Protein AF-A0A3B8V4E3-F1 (afdb_monomer_lite)

pLDDT: mean 75.66, std 13.23, range [39.81, 92.75]

Sequence (112 aa):
MQRINDVIKCSLDELCEYTDDFFSRYYGNKKIAGDSTNPLYLTGEGVGEIRGLSEHVSRRLSRITQVVRPEIPYFDKPVYSSRISALHAALERAEKQSGIRQFFNIFGGTKK

Secondary structure (DSSP, 8-state):
-HHHHHHHHHHHHHHHHHHHHHHHHHHTT-TTTT-TTSPEEE-STTTTTSTTHHHHHHHHHTS-EEE--------SSGGGHHHHHHHHHHHHHHHHHHHHHHHHHHHS----

Structure (mmCIF, N/CA/C/O backbone):
data_AF-A0A3B8V4E3-F1
#
_entry.id   AF-A0A3B8V4E3-F1
#
loop_
_atom_site.group_PDB
_atom_site.id
_atom_site.type_symbol
_atom_site.label_atom_id
_atom_site.label_alt_id
_atom_site.label_comp_id
_atom_site.label_asym_id
_atom_site.label_entity_id
_atom_site.label_seq_id
_atom_site.pdbx_PDB_ins_code
_atom_site.Cartn_x
_atom_site.Cartn_y
_atom_site.Cartn_z
_atom_site.occupancy
_atom_site.B_iso_or_equiv
_atom_site.auth_seq_id
_atom_site.auth_comp_id
_atom_site.auth_asym_id
_atom_site.auth_atom_id
_atom_site.pdbx_PDB_model_num
ATOM 1 N N . MET A 1 1 ? -14.762 -17.678 -10.922 1.00 55.03 1 MET A N 1
ATOM 2 C CA . MET A 1 1 ? -14.218 -16.311 -10.758 1.00 55.03 1 MET A CA 1
ATOM 3 C C . MET A 1 1 ? -14.781 -15.572 -9.544 1.00 55.03 1 MET A C 1
ATOM 5 O O . MET A 1 1 ? -13.974 -15.032 -8.806 1.00 55.03 1 MET A O 1
ATOM 9 N N . GLN A 1 2 ? -16.099 -15.578 -9.278 1.00 62.28 2 GLN A N 1
ATOM 10 C CA . GLN A 1 2 ? -16.692 -14.881 -8.111 1.00 62.28 2 GLN A CA 1
ATOM 11 C C . GLN A 1 2 ? -16.049 -15.265 -6.765 1.00 62.28 2 GLN A C 1
ATOM 13 O O . GLN A 1 2 ? -15.572 -14.383 -6.067 1.00 62.28 2 GLN A O 1
ATOM 18 N N . ARG A 1 3 ? -15.864 -16.566 -6.494 1.00 81.62 3 ARG A N 1
ATOM 19 C CA . ARG A 1 3 ? -15.247 -17.050 -5.242 1.00 81.62 3 ARG A CA 1
ATOM 20 C C . ARG A 1 3 ? -13.882 -16.433 -4.910 1.00 81.62 3 ARG A C 1
ATOM 22 O O . ARG A 1 3 ? -13.607 -16.191 -3.748 1.00 81.62 3 ARG A O 1
ATOM 29 N N . ILE A 1 4 ? -13.025 -16.194 -5.905 1.00 83.62 4 ILE A N 1
ATOM 30 C CA . ILE A 1 4 ? -11.683 -15.632 -5.665 1.00 83.62 4 ILE A CA 1
ATOM 31 C C . ILE A 1 4 ? -11.792 -14.156 -5.290 1.00 83.62 4 ILE A C 1
ATOM 33 O O . ILE A 1 4 ? -11.117 -13.698 -4.379 1.00 83.62 4 ILE A O 1
ATOM 37 N N . ASN A 1 5 ? -12.666 -13.421 -5.977 1.00 85.38 5 ASN A N 1
ATOM 38 C CA . ASN A 1 5 ? -12.898 -12.015 -5.675 1.00 85.38 5 ASN A CA 1
ATOM 39 C C . ASN A 1 5 ? -13.479 -11.846 -4.264 1.00 85.38 5 ASN A C 1
ATOM 41 O O . ASN A 1 5 ? -13.079 -10.945 -3.538 1.00 85.38 5 ASN A O 1
ATOM 45 N N . ASP A 1 6 ? -14.370 -12.751 -3.861 1.00 88.12 6 ASP A N 1
ATOM 46 C CA . ASP A 1 6 ? -14.948 -12.744 -2.517 1.00 88.12 6 ASP A CA 1
ATOM 47 C C . ASP A 1 6 ? -13.878 -13.019 -1.449 1.00 88.12 6 ASP A C 1
ATOM 49 O O . ASP A 1 6 ? -13.808 -12.296 -0.461 1.00 88.12 6 ASP A O 1
ATOM 53 N N . VAL A 1 7 ? -12.974 -13.978 -1.688 1.00 90.50 7 VAL A N 1
ATOM 54 C CA . VAL A 1 7 ? -11.830 -14.240 -0.794 1.00 90.50 7 VAL A CA 1
ATOM 55 C C . VAL A 1 7 ? -10.911 -13.020 -0.684 1.00 90.50 7 VAL A C 1
ATOM 57 O O . VAL A 1 7 ? -10.546 -12.634 0.423 1.00 90.50 7 VAL A O 1
ATOM 60 N N . ILE A 1 8 ? -10.570 -12.384 -1.810 1.00 87.00 8 ILE A N 1
ATOM 61 C CA . ILE A 1 8 ? -9.711 -11.190 -1.822 1.00 87.00 8 ILE A CA 1
ATOM 62 C C . ILE A 1 8 ? -10.363 -10.054 -1.026 1.00 87.00 8 ILE A C 1
ATOM 64 O O . ILE A 1 8 ? -9.696 -9.410 -0.218 1.00 87.00 8 ILE A O 1
ATOM 68 N N . LYS A 1 9 ? -11.669 -9.835 -1.202 1.00 89.06 9 LYS A N 1
ATOM 69 C CA . LYS A 1 9 ? -12.416 -8.826 -0.444 1.00 89.06 9 LYS A CA 1
ATOM 70 C C . LYS A 1 9 ? -12.417 -9.118 1.049 1.00 89.06 9 LYS A C 1
ATOM 72 O O . LYS A 1 9 ? -12.071 -8.223 1.804 1.00 89.06 9 LYS A O 1
ATOM 77 N N . CYS A 1 10 ? -12.704 -10.355 1.461 1.00 90.69 10 CYS A N 1
ATOM 78 C CA . CYS A 1 10 ? -12.647 -10.736 2.873 1.00 90.69 10 CYS A CA 1
ATOM 79 C C . CYS A 1 10 ? -11.258 -10.478 3.474 1.00 90.69 10 CYS A C 1
ATOM 81 O O . CYS A 1 10 ? -11.163 -9.838 4.514 1.00 90.69 10 CYS A O 1
ATOM 83 N N . SER A 1 11 ? -10.179 -10.874 2.788 1.00 89.25 11 SER A N 1
ATOM 84 C CA . SER A 1 11 ? -8.817 -10.607 3.281 1.00 89.25 11 SER A CA 1
ATOM 85 C C . SER A 1 11 ? -8.474 -9.113 3.351 1.00 89.25 11 SER A C 1
ATOM 87 O O . SER A 1 11 ? -7.756 -8.671 4.245 1.00 89.25 11 SER A O 1
ATOM 89 N N . LEU A 1 12 ? -8.996 -8.313 2.417 1.00 89.69 12 LEU A N 1
ATOM 90 C CA . LEU A 1 12 ? -8.837 -6.860 2.437 1.00 89.69 12 LEU A CA 1
ATOM 91 C C . LEU A 1 12 ? -9.644 -6.222 3.565 1.00 89.69 12 LEU A C 1
ATOM 93 O O . LEU A 1 12 ? -9.181 -5.255 4.164 1.00 89.69 12 LEU A O 1
ATOM 97 N N . ASP A 1 13 ? -10.829 -6.753 3.854 1.00 92.12 13 ASP A N 1
ATOM 98 C CA . ASP A 1 13 ? -11.676 -6.285 4.944 1.00 92.12 13 ASP A CA 1
ATOM 99 C C . ASP A 1 13 ? -11.024 -6.572 6.301 1.00 92.12 13 ASP A C 1
ATOM 101 O O . ASP A 1 13 ? -10.956 -5.662 7.123 1.00 92.12 13 ASP A O 1
ATOM 105 N N . GLU A 1 14 ? -10.442 -7.759 6.492 1.00 92.75 14 GLU A N 1
ATOM 106 C CA . GLU A 1 14 ? -9.641 -8.091 7.682 1.00 92.75 14 GLU A CA 1
ATOM 107 C C . GLU A 1 14 ? -8.454 -7.128 7.853 1.00 92.75 14 GLU A C 1
ATOM 109 O O . GLU A 1 14 ? -8.223 -6.589 8.936 1.00 92.75 14 GLU A O 1
ATOM 114 N N . LEU A 1 15 ? -7.724 -6.831 6.770 1.00 91.06 15 LEU A N 1
ATOM 115 C CA . LEU A 1 15 ? -6.649 -5.831 6.799 1.00 91.06 15 LEU A CA 1
ATOM 116 C C . LEU A 1 15 ? -7.160 -4.438 7.181 1.00 91.06 15 LEU A C 1
ATOM 118 O O . LEU A 1 15 ? -6.496 -3.723 7.938 1.00 91.06 15 LEU A O 1
ATOM 122 N N . CYS A 1 16 ? -8.326 -4.040 6.669 1.00 90.88 16 CYS A N 1
ATOM 123 C CA . CYS A 1 16 ? -8.938 -2.765 7.025 1.00 90.88 16 CYS A CA 1
ATOM 124 C C . CYS A 1 16 ? -9.318 -2.732 8.510 1.00 90.88 16 CYS A C 1
ATOM 126 O O . CYS A 1 16 ? -9.073 -1.719 9.156 1.00 90.88 16 CYS A O 1
ATOM 128 N N . GLU A 1 17 ? -9.843 -3.823 9.068 1.00 92.19 17 GLU A N 1
ATOM 129 C CA . GLU A 1 17 ? -10.177 -3.922 10.495 1.00 92.19 17 GLU A CA 1
ATOM 130 C C . GLU A 1 17 ? -8.940 -3.779 11.383 1.00 92.19 17 GLU A C 1
ATOM 132 O O . GLU A 1 17 ? -8.938 -2.955 12.295 1.00 92.19 17 GLU A O 1
ATOM 137 N N . TYR A 1 18 ? -7.841 -4.471 11.067 1.00 91.62 18 TYR A N 1
ATOM 138 C CA . TYR A 1 18 ? -6.587 -4.302 11.810 1.00 91.62 18 TYR A CA 1
ATOM 139 C C . TYR A 1 18 ? -6.039 -2.877 11.735 1.00 91.62 18 TYR A C 1
ATOM 141 O O . TYR A 1 18 ? -5.483 -2.355 12.705 1.00 91.62 18 TYR A O 1
ATOM 149 N N . THR A 1 19 ? -6.187 -2.243 10.575 1.00 89.31 19 THR A N 1
ATOM 150 C CA . THR A 1 19 ? -5.728 -0.870 10.365 1.00 89.31 19 THR A CA 1
ATOM 151 C C . THR A 1 19 ? -6.588 0.120 11.157 1.00 89.31 19 THR A C 1
ATOM 153 O O . THR A 1 19 ? -6.057 1.058 11.756 1.00 89.31 19 THR A O 1
ATOM 156 N N . ASP A 1 20 ? -7.901 -0.098 11.212 1.00 87.56 20 ASP A N 1
ATOM 157 C CA . ASP A 1 20 ? -8.829 0.734 11.980 1.00 87.56 20 ASP A CA 1
ATOM 158 C C . ASP A 1 20 ? -8.626 0.564 13.494 1.00 87.56 20 ASP A C 1
ATOM 160 O O . ASP A 1 20 ? -8.576 1.547 14.235 1.00 87.56 20 ASP A O 1
ATOM 164 N N . ASP A 1 21 ? -8.362 -0.661 13.955 1.00 89.38 21 ASP A N 1
ATOM 165 C CA . ASP A 1 21 ? -7.953 -0.951 15.332 1.00 89.38 21 ASP A CA 1
ATOM 166 C C . ASP A 1 21 ? -6.644 -0.245 15.710 1.00 89.38 21 ASP A C 1
ATOM 168 O O . ASP A 1 21 ? -6.502 0.295 16.811 1.00 89.38 21 ASP A O 1
ATOM 172 N N . PHE A 1 22 ? -5.668 -0.219 14.802 1.00 88.69 22 PHE A N 1
ATOM 173 C CA . PHE A 1 22 ? -4.431 0.528 15.014 1.00 88.69 22 PHE A CA 1
ATOM 174 C C . PHE A 1 22 ? -4.706 2.032 15.138 1.00 88.69 22 PHE A C 1
ATOM 176 O O . PHE A 1 22 ? -4.199 2.693 16.051 1.00 88.69 22 PHE A O 1
ATOM 183 N N . PHE A 1 23 ? -5.543 2.579 14.255 1.00 85.00 23 PHE A N 1
ATOM 184 C CA . PHE A 1 23 ? -5.890 3.994 14.288 1.00 85.00 23 PHE A CA 1
ATOM 185 C C . PHE A 1 23 ? -6.700 4.384 15.516 1.00 85.00 23 PHE A C 1
ATOM 187 O O . PHE A 1 23 ? -6.405 5.424 16.107 1.00 85.00 23 PHE A O 1
ATOM 194 N N . SER A 1 24 ? -7.666 3.570 15.931 1.00 84.00 24 SER A N 1
ATOM 195 C CA . SER A 1 24 ? -8.468 3.830 17.125 1.00 84.00 24 SER A CA 1
ATOM 196 C C . SER A 1 24 ? -7.597 3.840 18.384 1.00 84.00 24 SER A C 1
ATOM 198 O O . SER A 1 24 ? -7.747 4.724 19.228 1.00 84.00 24 SER A O 1
ATOM 200 N N . ARG A 1 25 ? -6.603 2.946 18.477 1.00 85.81 25 ARG A N 1
ATOM 201 C CA . ARG A 1 25 ? -5.630 2.927 19.584 1.00 85.81 25 ARG A CA 1
ATOM 202 C C . ARG A 1 25 ? -4.704 4.140 19.585 1.00 85.81 25 ARG A C 1
ATOM 204 O O . ARG A 1 25 ? -4.427 4.685 20.649 1.00 85.81 25 ARG A O 1
ATOM 211 N N . TYR A 1 26 ? -4.204 4.548 18.419 1.00 82.56 26 TYR A N 1
ATOM 212 C CA . TYR A 1 26 ? -3.177 5.590 18.329 1.00 82.56 26 TYR A CA 1
ATOM 213 C C . TYR A 1 26 ? -3.753 7.012 18.334 1.00 82.56 26 TYR A C 1
ATOM 215 O O . TYR A 1 26 ? -3.218 7.912 18.981 1.00 82.56 26 TYR A O 1
ATOM 223 N N . TYR A 1 27 ? -4.858 7.230 17.619 1.00 76.69 27 TYR A N 1
ATOM 224 C CA . TYR A 1 27 ? -5.495 8.541 17.481 1.00 76.69 27 TYR A CA 1
ATOM 225 C C . TYR A 1 27 ? -6.668 8.748 18.452 1.00 76.69 27 TYR A C 1
ATOM 227 O O . TYR A 1 27 ? -7.084 9.894 18.663 1.00 76.69 27 TYR A O 1
ATOM 235 N N . GLY A 1 28 ? -7.185 7.685 19.079 1.00 74.19 28 GLY A N 1
ATOM 236 C CA . GLY A 1 28 ? -8.350 7.761 19.962 1.00 74.19 28 GLY A CA 1
ATOM 237 C C . GLY A 1 28 ? -9.560 8.372 19.247 1.00 74.19 28 GLY A C 1
ATOM 238 O O . GLY A 1 28 ? -9.822 8.087 18.084 1.00 74.19 28 GLY A O 1
ATOM 239 N N . ASN A 1 29 ? -10.257 9.293 19.922 1.00 64.38 29 ASN A N 1
ATOM 240 C CA . ASN A 1 29 ? -11.411 10.026 19.372 1.00 64.38 29 ASN A CA 1
ATOM 241 C C . ASN A 1 29 ? -11.037 11.249 18.510 1.00 64.38 29 ASN A C 1
ATOM 243 O O . ASN A 1 29 ? -11.910 12.050 18.159 1.00 64.38 29 ASN A O 1
ATOM 247 N N . LYS A 1 30 ? -9.752 11.478 18.201 1.00 61.62 30 LYS A N 1
ATOM 248 C CA . LYS A 1 30 ? -9.373 12.638 17.384 1.00 61.62 30 LYS A CA 1
ATOM 249 C C . LYS A 1 30 ? -9.811 12.411 15.936 1.00 61.62 30 LYS A C 1
ATOM 251 O O . LYS A 1 30 ? -9.375 11.461 15.292 1.00 61.62 30 LYS A O 1
ATOM 256 N N . LYS A 1 31 ? -10.593 13.355 15.396 1.00 56.56 31 LYS A N 1
ATOM 257 C CA . LYS A 1 31 ? -11.050 13.446 13.990 1.00 56.56 31 LYS A CA 1
ATOM 258 C C . LYS A 1 31 ? -9.918 13.680 12.966 1.00 56.56 31 LYS A C 1
ATOM 260 O O . LYS A 1 31 ? -10.107 14.360 11.970 1.00 56.56 31 LYS A O 1
ATOM 265 N N . ILE A 1 32 ? -8.726 13.139 13.206 1.00 58.88 32 ILE A N 1
ATOM 266 C CA . ILE A 1 32 ? -7.660 13.048 12.198 1.00 58.88 32 ILE A CA 1
ATOM 267 C C . ILE A 1 32 ? -8.007 11.927 11.197 1.00 58.88 32 ILE A C 1
ATOM 269 O O . ILE A 1 32 ? -7.474 11.867 10.091 1.00 58.88 32 ILE A O 1
ATOM 273 N N . ALA A 1 33 ? -8.929 11.034 11.576 1.00 55.72 33 ALA A N 1
ATOM 274 C CA . ALA A 1 33 ? -9.485 10.013 10.711 1.00 55.72 33 ALA A CA 1
ATOM 275 C C . ALA A 1 33 ? -10.396 10.610 9.635 1.00 55.72 33 ALA A C 1
ATOM 277 O O . ALA A 1 33 ? -11.553 10.920 9.896 1.00 55.72 33 ALA A O 1
ATOM 278 N N . GLY A 1 34 ? -9.839 10.783 8.436 1.00 57.44 34 GLY A N 1
ATOM 279 C CA . GLY A 1 34 ? -10.575 11.175 7.232 1.00 57.44 34 GLY A CA 1
ATOM 280 C C . GLY A 1 34 ? -10.249 12.563 6.693 1.00 57.44 34 GLY A C 1
ATOM 281 O O . GLY A 1 34 ? -10.800 12.947 5.666 1.00 57.44 34 GLY A O 1
ATOM 282 N N . ASP A 1 35 ? -9.347 13.309 7.337 1.00 62.03 35 ASP A N 1
ATOM 283 C CA . ASP A 1 35 ? -8.925 14.597 6.797 1.00 62.03 35 ASP A CA 1
ATOM 284 C C . ASP A 1 35 ? -7.955 14.405 5.621 1.00 62.03 35 ASP A C 1
ATOM 286 O O . ASP A 1 35 ? -7.029 13.590 5.661 1.00 62.03 35 ASP A O 1
ATOM 290 N N . SER A 1 36 ? -8.167 15.190 4.567 1.00 62.56 36 SER A N 1
ATOM 291 C CA . SER A 1 36 ? -7.338 15.214 3.354 1.00 62.56 36 SER A CA 1
ATOM 292 C C . SER A 1 36 ? -5.869 15.559 3.626 1.00 62.56 36 SER A C 1
ATOM 294 O O . SER A 1 36 ? -4.999 15.276 2.805 1.00 62.56 36 SER A O 1
ATOM 296 N N . THR A 1 37 ? -5.595 16.129 4.800 1.00 68.81 37 THR A N 1
ATOM 297 C CA . THR A 1 37 ? -4.265 16.482 5.299 1.00 68.81 37 THR A CA 1
ATOM 298 C C . THR A 1 37 ? -3.421 15.271 5.714 1.00 68.81 37 THR A C 1
ATOM 300 O O . THR A 1 37 ? -2.206 15.412 5.850 1.00 68.81 37 THR A O 1
ATOM 303 N N . ASN A 1 38 ? -4.020 14.083 5.888 1.00 75.44 38 ASN A N 1
ATOM 304 C CA . ASN A 1 38 ? -3.315 12.868 6.310 1.00 75.44 38 ASN A CA 1
ATOM 305 C C . ASN A 1 38 ? -3.726 11.630 5.481 1.00 75.44 38 ASN A C 1
ATOM 307 O O . ASN A 1 38 ? -4.499 10.787 5.960 1.00 75.44 38 ASN A O 1
ATOM 311 N N . PRO A 1 39 ? -3.240 11.517 4.231 1.00 82.75 39 PRO A N 1
ATOM 312 C CA . PRO A 1 39 ? -3.524 10.368 3.378 1.00 82.75 39 PRO A CA 1
ATOM 313 C C . PRO A 1 39 ? -2.843 9.087 3.885 1.00 82.75 39 PRO A C 1
ATOM 315 O O . PRO A 1 39 ? -1.739 9.111 4.428 1.00 82.75 39 PRO A O 1
ATOM 318 N N . LEU A 1 40 ? -3.497 7.946 3.660 1.00 86.75 40 LEU A N 1
ATOM 319 C CA . LEU A 1 40 ? -2.935 6.619 3.889 1.00 86.75 40 LEU A CA 1
ATOM 320 C C . LEU A 1 40 ? -2.111 6.199 2.670 1.00 86.75 40 LEU A C 1
ATOM 322 O O . LEU A 1 40 ? -2.646 6.063 1.571 1.00 86.75 40 LEU A O 1
ATOM 326 N N . TYR A 1 41 ? -0.825 5.940 2.871 1.00 88.19 41 TYR A N 1
ATOM 327 C CA . TYR A 1 41 ? 0.037 5.394 1.830 1.00 88.19 41 TYR A CA 1
ATOM 328 C C . TYR A 1 41 ? 0.133 3.876 1.971 1.00 88.19 41 TYR A C 1
ATOM 330 O O . TYR A 1 41 ? 0.558 3.371 3.008 1.00 88.19 41 TYR A O 1
ATOM 338 N N . LEU A 1 42 ? -0.261 3.154 0.925 1.00 87.12 42 LEU A N 1
ATOM 339 C CA . LEU A 1 42 ? -0.151 1.701 0.848 1.00 87.12 42 LEU A CA 1
ATOM 340 C C . LEU A 1 42 ? 1.072 1.313 0.023 1.00 87.12 42 LEU A C 1
ATOM 342 O O . LEU A 1 42 ? 1.230 1.760 -1.113 1.00 87.12 42 LEU A O 1
ATOM 346 N N . THR A 1 43 ? 1.901 0.440 0.578 1.00 86.56 43 THR A N 1
ATOM 347 C CA . THR A 1 43 ? 3.062 -0.158 -0.086 1.00 86.56 43 THR A CA 1
ATOM 348 C C . THR A 1 43 ? 2.967 -1.680 -0.001 1.00 86.56 43 THR A C 1
ATOM 350 O O . THR A 1 43 ? 2.206 -2.220 0.801 1.00 86.56 43 THR A O 1
ATOM 353 N N . GLY A 1 44 ? 3.731 -2.381 -0.837 1.00 80.56 44 GLY A N 1
ATOM 354 C CA . GLY A 1 44 ? 3.806 -3.842 -0.820 1.00 80.56 44 GLY A CA 1
ATOM 355 C C . GLY A 1 44 ? 3.805 -4.449 -2.217 1.00 80.56 44 GLY A C 1
ATOM 356 O O . GLY A 1 44 ? 3.266 -3.879 -3.170 1.00 80.56 44 GLY A O 1
ATOM 357 N N . GLU A 1 45 ? 4.424 -5.620 -2.334 1.00 72.25 45 GLU A N 1
ATOM 358 C CA . GLU A 1 45 ? 4.387 -6.427 -3.551 1.00 72.25 45 GLU A CA 1
ATOM 359 C C . GLU A 1 45 ? 2.952 -6.941 -3.764 1.00 72.25 45 GLU A C 1
ATOM 361 O O . GLU A 1 45 ? 2.343 -7.499 -2.854 1.00 72.25 45 GLU A O 1
ATOM 366 N N . GLY A 1 46 ? 2.364 -6.666 -4.932 1.00 74.69 46 GLY A N 1
ATOM 367 C CA . GLY A 1 46 ? 0.990 -7.065 -5.279 1.00 74.69 46 GLY A CA 1
ATOM 368 C C . GLY A 1 46 ? -0.111 -6.023 -5.018 1.00 74.69 46 GLY A C 1
ATOM 369 O O . GLY A 1 46 ? -1.162 -6.081 -5.654 1.00 74.69 46 GLY A O 1
ATOM 370 N N . VAL A 1 47 ? 0.121 -5.000 -4.186 1.00 81.06 47 VAL A N 1
ATOM 371 C CA . VAL A 1 47 ? -0.889 -3.951 -3.898 1.00 81.06 47 VAL A CA 1
ATOM 372 C C . VAL A 1 47 ? -1.278 -3.174 -5.162 1.00 81.06 47 VAL A C 1
ATOM 374 O O . VAL A 1 47 ? -2.445 -2.850 -5.373 1.00 81.06 47 VAL A O 1
ATOM 377 N N . GLY A 1 48 ? -0.301 -2.912 -6.033 1.00 74.62 48 GLY A N 1
ATOM 378 C CA . GLY A 1 48 ? -0.522 -2.255 -7.323 1.00 74.62 48 GLY A CA 1
ATOM 379 C C . GLY A 1 48 ? -1.096 -3.162 -8.418 1.00 74.62 48 GLY A C 1
ATOM 380 O O . GLY A 1 48 ? -1.421 -2.663 -9.491 1.00 74.62 48 GLY A O 1
ATOM 381 N N . GLU A 1 49 ? -1.201 -4.472 -8.185 1.00 80.69 49 GLU A N 1
ATOM 382 C CA . GLU A 1 49 ? -1.685 -5.446 -9.177 1.00 80.69 49 GLU A CA 1
ATOM 383 C C . GLU A 1 49 ? -3.181 -5.744 -9.011 1.00 80.69 49 GLU A C 1
ATOM 385 O O . GLU A 1 49 ? -3.869 -6.082 -9.978 1.00 80.69 49 GLU A O 1
ATOM 390 N N . ILE A 1 50 ? -3.718 -5.563 -7.800 1.00 85.00 50 ILE A N 1
ATOM 391 C CA . ILE A 1 50 ? -5.138 -5.766 -7.511 1.00 85.00 50 ILE A CA 1
ATOM 392 C C . ILE A 1 50 ? -5.928 -4.528 -7.948 1.00 85.00 50 ILE A C 1
ATOM 394 O O . ILE A 1 50 ? -5.929 -3.474 -7.306 1.00 85.00 50 ILE A O 1
ATOM 398 N N . ARG A 1 51 ? -6.658 -4.668 -9.056 1.00 83.75 51 ARG A N 1
ATOM 399 C CA . ARG A 1 51 ? -7.522 -3.608 -9.585 1.00 83.75 51 ARG A CA 1
ATOM 400 C C . ARG A 1 51 ? -8.598 -3.216 -8.565 1.00 83.75 51 ARG A C 1
ATOM 402 O O . ARG A 1 51 ? -9.386 -4.054 -8.141 1.00 83.75 51 ARG A O 1
ATOM 409 N N . GLY A 1 52 ? -8.675 -1.924 -8.245 1.00 85.31 52 GLY A N 1
ATOM 410 C CA . GLY A 1 52 ? -9.690 -1.364 -7.343 1.00 85.31 52 GLY A CA 1
ATOM 411 C C . GLY A 1 52 ? -9.361 -1.481 -5.852 1.00 85.31 52 GLY A C 1
ATOM 412 O O . GLY A 1 52 ? -10.171 -1.065 -5.028 1.00 85.31 52 GLY A O 1
ATOM 413 N N . LEU A 1 53 ? -8.179 -1.991 -5.489 1.00 87.75 53 LEU A N 1
ATOM 414 C CA . LEU A 1 53 ? -7.763 -2.123 -4.090 1.00 87.75 53 LEU A CA 1
ATOM 415 C C . LEU A 1 53 ? -7.726 -0.774 -3.365 1.00 87.75 53 LEU A C 1
ATOM 417 O O . LEU A 1 53 ? -8.275 -0.651 -2.274 1.00 87.75 53 LEU A O 1
ATOM 421 N N . SER A 1 54 ? -7.137 0.254 -3.983 1.00 87.44 54 SER A N 1
ATOM 422 C CA . SER A 1 54 ? -7.057 1.594 -3.386 1.00 87.44 54 SER A CA 1
ATOM 423 C C . SER A 1 54 ? -8.436 2.197 -3.118 1.00 87.44 54 SER A C 1
ATOM 425 O O . SER A 1 54 ? -8.632 2.855 -2.101 1.00 87.44 54 SER A O 1
ATOM 427 N N . GLU A 1 55 ? -9.400 1.953 -4.006 1.00 88.38 55 GLU A N 1
ATOM 428 C CA . GLU A 1 55 ? -10.775 2.434 -3.874 1.00 88.38 55 GLU A CA 1
ATOM 429 C C . GLU A 1 55 ? -11.531 1.673 -2.778 1.00 88.38 55 GLU A C 1
ATOM 431 O O . GLU A 1 55 ? -12.205 2.294 -1.955 1.00 88.38 55 GLU A O 1
ATOM 436 N N . HIS A 1 56 ? -11.366 0.346 -2.714 1.00 88.94 56 HIS A N 1
ATOM 437 C CA . HIS A 1 56 ? -11.959 -0.491 -1.666 1.00 88.94 56 HIS A CA 1
ATOM 438 C C . HIS A 1 56 ? -11.464 -0.082 -0.275 1.00 88.94 56 HIS A C 1
ATOM 440 O O . HIS A 1 56 ? -12.274 0.183 0.615 1.00 88.94 56 HIS A O 1
ATOM 446 N N . VAL A 1 57 ? -10.145 0.057 -0.108 1.00 88.12 57 VAL A N 1
ATOM 447 C CA . VAL A 1 57 ? -9.527 0.454 1.167 1.00 88.12 57 VAL A CA 1
ATOM 448 C C . VAL A 1 57 ? -9.906 1.887 1.543 1.00 88.12 57 VAL A C 1
ATOM 450 O O . VAL A 1 57 ? -10.309 2.137 2.679 1.00 88.12 57 VAL A O 1
ATOM 453 N N . SER A 1 58 ? -9.866 2.819 0.585 1.00 87.94 58 SER A N 1
ATOM 454 C CA . SER A 1 58 ? -10.279 4.213 0.798 1.00 87.94 58 SER A CA 1
ATOM 455 C C . SER A 1 58 ? -11.716 4.308 1.312 1.00 87.94 58 SER A C 1
ATOM 457 O O . SER A 1 58 ? -12.000 5.036 2.267 1.00 87.94 58 SER A O 1
ATOM 459 N N . ARG A 1 59 ? -12.623 3.513 0.729 1.00 87.94 59 ARG A N 1
ATOM 460 C CA . ARG A 1 59 ? -14.029 3.464 1.133 1.00 87.94 59 ARG A CA 1
ATOM 461 C C . ARG A 1 59 ? -14.219 2.838 2.511 1.00 87.94 59 ARG A C 1
ATOM 463 O O . ARG A 1 59 ? -15.028 3.348 3.280 1.00 87.94 59 ARG A O 1
ATOM 470 N N . ARG A 1 60 ? -13.499 1.756 2.836 1.00 87.50 60 ARG A N 1
ATOM 471 C CA . ARG A 1 60 ? -13.626 1.088 4.145 1.00 87.50 60 ARG A CA 1
ATOM 472 C C . ARG A 1 60 ? -13.057 1.912 5.290 1.00 87.50 60 ARG A C 1
ATOM 474 O O . ARG A 1 60 ? -13.681 1.948 6.344 1.00 87.50 60 ARG A O 1
ATOM 481 N N . LEU A 1 61 ? -11.931 2.587 5.073 1.00 83.94 61 LEU A N 1
ATOM 482 C CA . LEU A 1 61 ? -11.249 3.383 6.097 1.00 83.94 61 LEU A CA 1
ATOM 483 C C . LEU A 1 61 ? -11.686 4.855 6.118 1.00 83.94 61 LEU A C 1
ATOM 485 O O . LEU A 1 61 ? -11.208 5.616 6.956 1.00 83.94 61 LEU A O 1
ATOM 489 N N . SER A 1 62 ? -12.572 5.272 5.202 1.00 83.44 62 SER A N 1
ATOM 490 C CA . SER A 1 62 ? -13.011 6.668 5.032 1.00 83.44 62 SER A CA 1
ATOM 491 C C . SER A 1 62 ? -11.838 7.657 4.956 1.00 83.44 62 SER A C 1
ATOM 493 O O . SER A 1 62 ? -11.879 8.743 5.534 1.00 83.44 62 SER A O 1
ATOM 495 N N . ARG A 1 63 ? -10.759 7.266 4.269 1.00 81.06 63 ARG A N 1
ATOM 496 C CA . ARG A 1 63 ? -9.498 8.016 4.185 1.00 81.06 63 ARG A CA 1
ATOM 497 C C . ARG A 1 63 ? -8.948 7.978 2.770 1.00 81.06 63 ARG A C 1
ATOM 499 O O . ARG A 1 63 ? -8.924 6.924 2.136 1.00 81.06 63 ARG A O 1
ATOM 506 N N . ILE A 1 64 ? -8.419 9.112 2.311 1.00 83.88 64 ILE A N 1
ATOM 507 C CA . ILE A 1 64 ? -7.715 9.184 1.027 1.00 83.88 64 ILE A CA 1
ATOM 508 C C . ILE A 1 64 ? -6.552 8.196 1.069 1.00 83.88 64 ILE A C 1
ATOM 510 O O . ILE A 1 64 ? -5.650 8.339 1.889 1.00 83.88 64 ILE A O 1
ATOM 514 N N . THR A 1 65 ? -6.5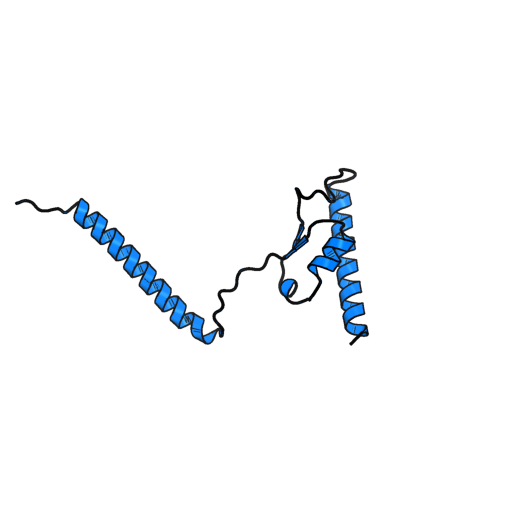94 7.192 0.196 1.00 85.12 65 THR A N 1
ATOM 515 C CA . THR A 1 65 ? -5.600 6.121 0.155 1.00 85.12 65 THR A CA 1
ATOM 516 C C . THR A 1 65 ? -4.848 6.164 -1.168 1.00 85.12 65 THR A C 1
ATOM 518 O O . THR A 1 65 ? -5.464 6.138 -2.234 1.00 85.12 65 THR A O 1
ATOM 521 N N . GLN A 1 66 ? -3.522 6.237 -1.108 1.00 85.56 66 GLN A N 1
ATOM 522 C CA . GLN A 1 66 ? -2.643 6.286 -2.273 1.00 85.56 66 GLN A CA 1
ATOM 523 C C . GLN A 1 66 ? -1.709 5.081 -2.273 1.00 85.56 66 GLN A C 1
ATOM 525 O O . GLN A 1 66 ? -1.045 4.795 -1.279 1.00 85.56 66 GLN A O 1
ATOM 530 N N . VAL A 1 67 ? -1.645 4.370 -3.397 1.00 85.00 67 VAL A N 1
ATOM 531 C CA . VAL A 1 67 ? -0.695 3.269 -3.567 1.00 85.00 67 VAL A CA 1
ATOM 532 C C . VAL A 1 67 ? 0.640 3.861 -3.986 1.00 85.00 67 VAL A C 1
ATOM 534 O O . VAL A 1 67 ? 0.749 4.474 -5.047 1.00 85.00 67 VAL A O 1
ATOM 537 N N . VAL A 1 68 ? 1.652 3.668 -3.149 1.00 84.38 68 VAL A N 1
ATOM 538 C CA . VAL A 1 68 ? 3.027 4.061 -3.434 1.00 84.38 68 VAL A CA 1
ATOM 539 C C . VAL A 1 68 ? 3.754 2.832 -3.950 1.00 84.38 68 VAL A C 1
ATOM 541 O O . VAL A 1 68 ? 3.938 1.841 -3.243 1.00 84.38 68 VAL A O 1
ATOM 544 N N . ARG A 1 69 ? 4.176 2.904 -5.208 1.00 74.69 69 ARG A N 1
ATOM 545 C CA . ARG A 1 69 ? 5.013 1.894 -5.850 1.00 74.69 69 ARG A CA 1
ATOM 546 C C . ARG A 1 69 ? 6.290 2.582 -6.322 1.00 74.69 69 ARG A C 1
ATOM 548 O O . ARG A 1 69 ? 6.189 3.700 -6.827 1.00 74.69 69 ARG A O 1
ATOM 555 N N . PRO A 1 70 ? 7.472 1.951 -6.197 1.00 67.75 70 PRO A N 1
ATOM 556 C CA . PRO A 1 70 ? 8.637 2.450 -6.908 1.00 67.75 70 PRO A CA 1
ATOM 557 C C . PRO A 1 70 ? 8.302 2.517 -8.400 1.00 67.75 70 PRO A C 1
ATOM 559 O O . PRO A 1 70 ? 7.768 1.554 -8.958 1.00 67.75 70 PRO A O 1
ATOM 562 N N . GLU A 1 71 ? 8.601 3.646 -9.040 1.00 62.53 71 GLU A N 1
ATOM 563 C CA . GLU A 1 71 ? 8.631 3.709 -10.496 1.00 62.53 71 GLU A CA 1
ATOM 564 C C . GLU A 1 71 ? 9.720 2.745 -10.949 1.00 62.53 71 GLU A C 1
ATOM 566 O O . GLU A 1 71 ? 10.911 3.045 -10.899 1.00 62.53 71 GLU A O 1
ATOM 571 N N . ILE A 1 72 ? 9.312 1.528 -11.308 1.00 60.44 72 ILE A N 1
ATOM 572 C CA . ILE A 1 72 ? 10.206 0.588 -11.961 1.00 60.44 72 ILE A CA 1
ATOM 573 C C . ILE A 1 72 ? 10.452 1.225 -13.325 1.00 60.44 72 ILE A C 1
ATOM 575 O O . ILE A 1 72 ? 9.493 1.349 -14.095 1.00 60.44 72 ILE A O 1
ATOM 579 N N . PRO A 1 73 ? 11.680 1.681 -13.630 1.00 62.25 73 PRO A N 1
ATOM 580 C CA . PRO A 1 73 ? 11.955 2.195 -14.955 1.00 62.25 73 PRO A CA 1
ATOM 581 C C . PRO A 1 73 ? 11.585 1.086 -15.938 1.00 62.25 73 PRO A C 1
ATOM 583 O O . PRO A 1 73 ? 11.999 -0.060 -15.747 1.00 62.25 73 PRO A O 1
ATOM 586 N N . TYR A 1 74 ? 10.735 1.412 -16.918 1.00 51.78 74 TYR A N 1
ATOM 587 C CA . TYR A 1 74 ? 10.285 0.507 -17.977 1.00 51.78 74 TYR A CA 1
ATOM 588 C C . TYR A 1 74 ? 11.502 0.020 -18.770 1.00 51.78 74 TYR A C 1
ATOM 590 O O . TYR A 1 74 ? 11.859 0.533 -19.827 1.00 51.78 74 TYR A O 1
ATOM 598 N N . PHE A 1 75 ? 12.185 -0.973 -18.227 1.00 55.53 75 PHE A N 1
ATOM 599 C CA . PHE A 1 75 ? 13.177 -1.754 -18.920 1.00 55.53 75 PHE A CA 1
ATOM 600 C C . PHE A 1 75 ? 12.491 -3.079 -19.156 1.00 55.5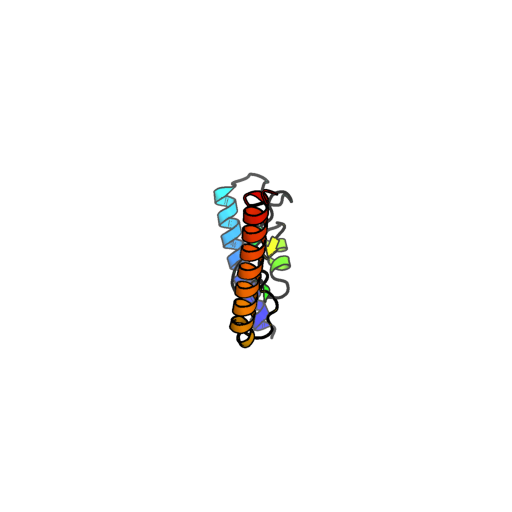3 75 PHE A C 1
ATOM 602 O O . PHE A 1 75 ? 12.530 -3.967 -18.310 1.00 55.53 75 PHE A O 1
ATOM 609 N N . ASP A 1 76 ? 11.806 -3.152 -20.299 1.00 58.34 76 ASP A N 1
ATOM 610 C CA . ASP A 1 76 ? 10.851 -4.193 -20.703 1.00 58.34 76 ASP A CA 1
ATOM 611 C C . ASP A 1 76 ? 11.303 -5.635 -20.443 1.00 58.34 76 ASP A C 1
ATOM 613 O O . ASP A 1 76 ? 10.483 -6.552 -20.471 1.00 58.34 76 ASP A O 1
ATOM 617 N N . LYS A 1 77 ? 12.600 -5.877 -20.208 1.00 64.56 77 LYS A N 1
ATOM 618 C CA . LYS A 1 77 ? 13.142 -7.171 -19.795 1.00 64.56 77 LYS A CA 1
ATOM 619 C C . LYS A 1 77 ? 14.332 -6.978 -18.845 1.00 64.56 77 LYS A C 1
ATOM 621 O O . LYS A 1 77 ? 15.205 -6.159 -19.148 1.00 64.56 77 LYS A O 1
ATOM 626 N N . PRO A 1 78 ? 14.484 -7.820 -17.801 1.00 59.44 78 PRO A N 1
ATOM 627 C CA . PRO A 1 78 ? 15.682 -7.844 -16.949 1.00 59.44 78 PRO A CA 1
ATOM 628 C C . PRO A 1 78 ? 16.987 -8.049 -17.740 1.00 59.44 78 PRO A C 1
ATOM 630 O O . PRO A 1 78 ? 18.057 -7.658 -17.283 1.00 59.44 78 PRO A O 1
ATOM 633 N N . VAL A 1 79 ? 16.898 -8.579 -18.964 1.00 62.38 79 VAL A N 1
ATOM 634 C CA . VAL A 1 79 ? 18.007 -8.737 -19.921 1.00 62.38 79 VAL A CA 1
ATOM 635 C C . VAL A 1 79 ? 18.688 -7.407 -20.285 1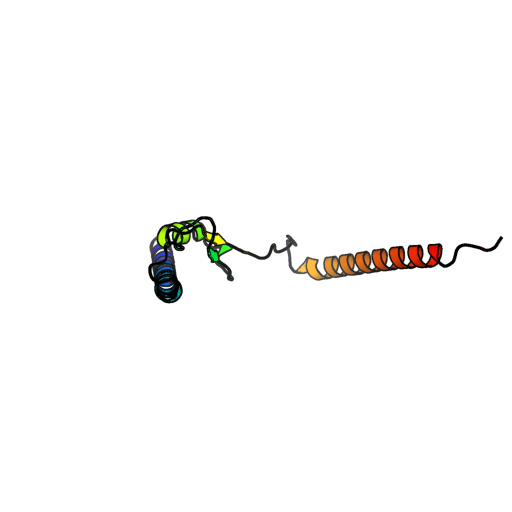.00 62.38 79 VAL A C 1
ATOM 637 O O . VAL A 1 79 ? 19.879 -7.392 -20.593 1.00 62.38 79 VAL A O 1
ATOM 640 N N . TYR A 1 80 ? 17.970 -6.281 -20.247 1.00 62.44 80 TYR A N 1
ATOM 641 C CA . TYR A 1 80 ? 18.536 -4.979 -20.620 1.00 62.44 80 TYR A CA 1
ATOM 642 C C . TYR A 1 80 ? 19.227 -4.251 -19.461 1.00 62.44 80 TYR A C 1
ATOM 644 O O . TYR A 1 80 ? 19.990 -3.317 -19.715 1.00 62.44 80 TYR A O 1
ATOM 652 N N . SER A 1 81 ? 19.031 -4.709 -18.217 1.00 70.88 81 SER A N 1
ATOM 653 C CA . SER A 1 81 ? 19.590 -4.087 -17.008 1.00 70.88 81 SER A CA 1
ATOM 654 C C . SER A 1 81 ? 21.102 -3.868 -17.109 1.00 70.88 81 SER A C 1
ATOM 656 O O . SER A 1 81 ? 21.569 -2.746 -16.948 1.00 70.88 81 SER A O 1
ATOM 658 N N . SER A 1 82 ? 21.869 -4.890 -17.500 1.00 77.44 82 SER A N 1
ATOM 659 C CA . SER A 1 82 ? 23.332 -4.800 -17.581 1.00 77.44 82 SER A CA 1
ATOM 660 C C . SER A 1 82 ? 23.816 -3.790 -18.623 1.00 77.44 82 SER A C 1
ATOM 662 O O . SER A 1 82 ? 24.779 -3.065 -18.379 1.00 77.44 82 SER A O 1
ATOM 664 N N . ARG A 1 83 ? 23.148 -3.708 -19.784 1.00 76.00 83 ARG A N 1
ATOM 665 C CA . ARG A 1 83 ? 23.519 -2.757 -20.848 1.00 76.00 83 ARG A CA 1
ATOM 666 C C . ARG A 1 83 ? 23.240 -1.319 -20.428 1.00 76.00 83 ARG A C 1
ATOM 668 O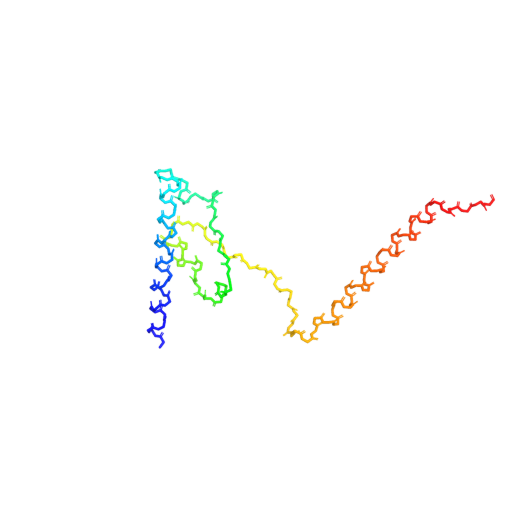 O . ARG A 1 83 ? 24.037 -0.433 -20.718 1.00 76.00 83 ARG A O 1
ATOM 675 N N . ILE A 1 84 ? 22.135 -1.097 -19.727 1.00 72.31 84 ILE A N 1
ATOM 676 C CA . ILE A 1 84 ? 21.741 0.232 -19.266 1.00 72.31 84 ILE A CA 1
ATOM 677 C C . ILE A 1 84 ? 22.580 0.668 -18.068 1.00 72.31 84 ILE A C 1
ATOM 679 O O . ILE A 1 84 ? 23.033 1.805 -18.049 1.00 72.31 84 ILE A O 1
ATOM 683 N N . SER A 1 85 ? 22.876 -0.224 -17.118 1.00 79.31 85 SER A N 1
ATOM 684 C CA . SER A 1 85 ? 23.822 0.070 -16.036 1.00 79.31 85 SER A CA 1
ATOM 685 C C . SER A 1 85 ? 25.202 0.432 -16.585 1.00 79.31 85 SER A C 1
ATOM 687 O O . SER A 1 85 ? 25.818 1.378 -16.100 1.00 79.31 85 SER A O 1
ATOM 689 N N . ALA A 1 86 ? 25.665 -0.253 -17.637 1.00 82.94 86 ALA A N 1
ATOM 690 C CA . ALA A 1 86 ? 26.907 0.105 -18.317 1.00 82.94 86 ALA A CA 1
ATOM 691 C C . ALA A 1 86 ? 26.828 1.489 -18.989 1.00 82.94 86 ALA A C 1
ATOM 693 O O . ALA A 1 86 ? 27.759 2.282 -18.859 1.00 82.94 86 ALA A O 1
ATOM 694 N N . LEU A 1 87 ? 25.715 1.807 -19.661 1.00 81.75 87 LEU A N 1
ATOM 695 C CA . LEU A 1 87 ? 25.492 3.121 -20.275 1.00 81.75 87 LEU A CA 1
ATOM 696 C C . LEU A 1 87 ? 25.445 4.241 -19.222 1.00 81.75 87 LEU A C 1
ATOM 698 O O . LEU A 1 87 ? 26.063 5.286 -19.403 1.00 81.75 87 LEU A O 1
ATOM 702 N N . HIS A 1 88 ? 24.748 4.010 -18.109 1.00 85.06 88 HIS A N 1
ATOM 703 C CA . HIS A 1 88 ? 24.620 4.961 -17.011 1.00 85.06 88 HIS A CA 1
ATOM 704 C C . HIS A 1 88 ? 25.971 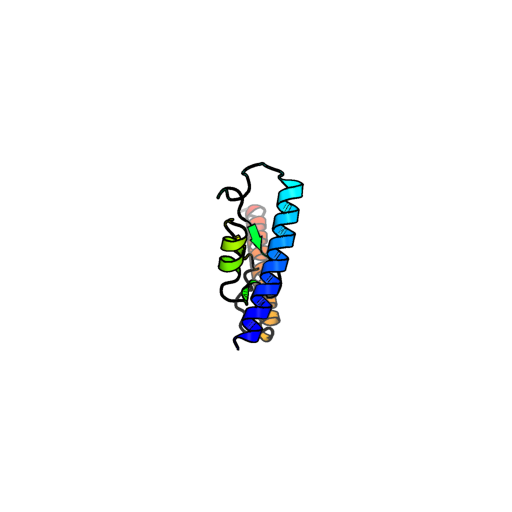5.221 -16.337 1.00 85.06 88 HIS A C 1
ATOM 706 O O . HIS A 1 88 ? 26.356 6.373 -16.170 1.00 85.06 88 HIS A O 1
ATOM 712 N N . ALA A 1 89 ? 26.746 4.168 -16.059 1.00 87.69 89 ALA A N 1
ATOM 713 C CA . ALA A 1 89 ? 28.099 4.303 -15.523 1.00 87.69 89 ALA A CA 1
ATOM 714 C C . ALA A 1 89 ? 29.040 5.043 -16.493 1.00 87.69 89 ALA A C 1
ATOM 716 O O . ALA A 1 89 ? 29.898 5.817 -16.065 1.00 87.69 89 ALA A O 1
ATOM 717 N N . ALA A 1 90 ? 28.883 4.830 -17.805 1.00 87.31 90 ALA A N 1
ATOM 718 C CA . ALA A 1 90 ? 29.647 5.549 -18.820 1.00 87.31 90 ALA A CA 1
ATOM 719 C C . ALA A 1 90 ? 29.276 7.041 -18.880 1.00 87.31 90 ALA A C 1
ATOM 721 O O . ALA A 1 90 ? 30.176 7.879 -18.940 1.00 87.31 90 ALA A O 1
ATOM 722 N N . LEU A 1 91 ? 27.983 7.377 -18.814 1.00 85.50 91 LEU A N 1
ATOM 723 C CA . LEU A 1 91 ? 27.492 8.759 -18.745 1.00 85.50 91 LEU A CA 1
ATOM 724 C C . LEU A 1 91 ? 27.978 9.468 -17.478 1.00 85.50 91 LEU A C 1
ATOM 726 O O . LEU A 1 91 ? 28.577 10.534 -17.577 1.00 85.50 91 LEU A O 1
ATOM 730 N N . GLU A 1 92 ? 27.828 8.841 -16.311 1.00 85.31 92 GLU A N 1
ATOM 731 C CA . GLU A 1 92 ? 28.293 9.392 -15.032 1.00 85.31 92 GLU A CA 1
ATOM 732 C C . GLU A 1 92 ? 29.810 9.651 -15.054 1.00 85.31 92 GLU A C 1
ATOM 734 O O . GLU A 1 92 ? 30.306 10.675 -14.571 1.00 85.31 92 GLU A O 1
ATOM 739 N N . ARG A 1 93 ? 30.579 8.739 -15.664 1.00 81.69 93 ARG A N 1
ATOM 740 C CA . ARG A 1 93 ? 32.026 8.906 -15.836 1.00 81.69 93 ARG A CA 1
ATOM 741 C C . ARG A 1 93 ? 32.359 10.041 -16.805 1.00 81.69 93 ARG A C 1
ATOM 743 O O . ARG A 1 93 ? 33.304 10.783 -16.538 1.00 81.69 93 ARG A O 1
ATOM 750 N N . ALA A 1 94 ? 31.600 10.199 -17.888 1.00 79.75 94 ALA A N 1
ATOM 751 C CA . ALA A 1 94 ? 31.770 11.291 -18.844 1.00 79.75 94 ALA A CA 1
ATOM 752 C C . ALA A 1 94 ? 31.443 12.660 -18.220 1.00 79.75 94 ALA A C 1
ATOM 754 O O . ALA A 1 94 ? 32.212 13.607 -18.390 1.00 79.75 94 ALA A O 1
ATOM 755 N N . GLU A 1 95 ? 30.371 12.757 -17.434 1.00 80.31 95 GLU A N 1
ATOM 756 C CA . GLU A 1 95 ? 29.991 13.972 -16.705 1.00 80.31 95 GLU A CA 1
ATOM 757 C C . GLU A 1 95 ? 31.035 14.351 -15.651 1.00 80.31 95 GLU A C 1
ATOM 759 O O . GLU A 1 95 ? 31.497 15.495 -15.627 1.00 80.31 95 GLU A O 1
ATOM 764 N N . LYS A 1 96 ? 31.507 13.382 -14.850 1.00 76.50 96 LYS A N 1
ATOM 765 C CA . LYS A 1 96 ? 32.618 13.597 -13.905 1.00 76.50 96 LYS A CA 1
ATOM 766 C C . LYS A 1 96 ? 33.879 14.078 -14.615 1.00 76.50 96 LYS A C 1
ATOM 768 O O . LYS A 1 96 ? 34.540 14.996 -14.137 1.00 76.50 96 LYS A O 1
ATOM 773 N N . GLN A 1 97 ? 34.216 13.501 -15.767 1.00 68.25 97 GLN A N 1
ATOM 774 C CA . GLN A 1 97 ? 35.410 13.891 -16.516 1.00 68.25 97 GLN A CA 1
ATOM 775 C C . GLN A 1 97 ? 35.265 15.278 -17.167 1.00 68.25 97 GLN A C 1
ATOM 777 O O . GLN A 1 97 ? 36.247 16.015 -17.225 1.00 68.25 97 GLN A O 1
ATOM 782 N N . SER A 1 98 ? 34.060 15.664 -17.600 1.00 62.69 98 SER A N 1
ATOM 783 C CA . SER A 1 98 ? 33.755 17.012 -18.100 1.00 62.69 98 SER A CA 1
ATOM 784 C C . SER A 1 98 ? 33.826 18.063 -16.987 1.00 62.69 98 SER A C 1
ATOM 786 O O . SER A 1 98 ? 34.493 19.083 -17.155 1.00 62.69 98 SER A O 1
ATOM 788 N N . GLY A 1 99 ? 33.241 17.783 -15.817 1.00 63.16 99 GLY A N 1
ATOM 789 C CA . GLY A 1 99 ? 33.319 18.660 -14.646 1.00 63.16 99 GLY A CA 1
ATOM 790 C C . GLY A 1 99 ? 34.757 18.841 -14.158 1.00 63.16 99 GLY A C 1
ATOM 791 O O . GLY A 1 99 ? 35.217 19.964 -13.985 1.00 63.16 99 GLY A O 1
ATOM 792 N N . ILE A 1 100 ? 35.523 17.752 -14.043 1.00 61.16 100 ILE A N 1
ATOM 793 C CA . ILE A 1 100 ? 36.941 17.804 -13.662 1.00 61.16 100 ILE A CA 1
ATOM 794 C C . ILE A 1 100 ? 37.762 18.598 -14.693 1.00 61.16 100 ILE A C 1
ATOM 796 O O . ILE A 1 100 ? 38.557 19.450 -14.307 1.00 61.16 100 ILE A O 1
ATOM 800 N N . ARG A 1 101 ? 37.545 18.401 -16.002 1.00 59.81 101 ARG A N 1
ATOM 801 C CA . ARG A 1 101 ? 38.212 19.197 -17.053 1.00 59.81 101 ARG A CA 1
ATOM 802 C C . ARG A 1 101 ? 37.857 20.684 -16.984 1.00 59.81 101 ARG A C 1
ATOM 804 O O . ARG A 1 101 ? 38.738 21.510 -17.189 1.00 59.81 101 ARG A O 1
ATOM 811 N N . GLN A 1 102 ? 36.611 21.039 -16.673 1.00 60.31 102 GLN A N 1
ATOM 812 C CA . GLN A 1 102 ? 36.209 22.435 -16.471 1.00 60.31 102 GLN A CA 1
ATOM 813 C C . GLN A 1 102 ? 36.891 23.047 -15.239 1.00 60.31 102 GLN A C 1
ATOM 815 O O . GLN A 1 102 ? 37.434 24.144 -15.335 1.00 60.31 102 GLN A O 1
ATOM 820 N N . PHE A 1 103 ? 36.967 22.316 -14.122 1.00 60.28 103 PHE A N 1
ATOM 821 C CA . PHE A 1 103 ? 37.700 22.754 -12.928 1.00 60.28 103 PHE A CA 1
ATOM 822 C C . PHE A 1 103 ? 39.208 22.915 -13.184 1.00 60.28 103 PHE A C 1
ATOM 824 O O . PHE A 1 103 ? 39.792 23.920 -12.781 1.00 60.28 103 PHE A O 1
ATOM 831 N N . PHE A 1 104 ? 39.842 21.987 -13.908 1.00 59.16 104 PHE A N 1
ATOM 832 C CA . PHE A 1 104 ? 41.257 22.106 -14.281 1.00 59.16 104 PHE A CA 1
ATOM 833 C C . PHE A 1 104 ? 41.519 23.198 -15.329 1.00 59.16 104 PHE A C 1
ATOM 835 O O . PHE A 1 104 ? 42.588 23.796 -15.300 1.00 59.16 104 PHE A O 1
ATOM 842 N N . ASN A 1 105 ? 40.565 23.527 -16.206 1.00 56.91 105 ASN A N 1
ATOM 843 C CA . ASN A 1 105 ? 40.695 24.667 -17.122 1.00 56.91 105 ASN A CA 1
ATOM 844 C C . ASN A 1 105 ? 40.556 26.019 -16.403 1.00 56.91 105 ASN A C 1
ATOM 846 O O . ASN A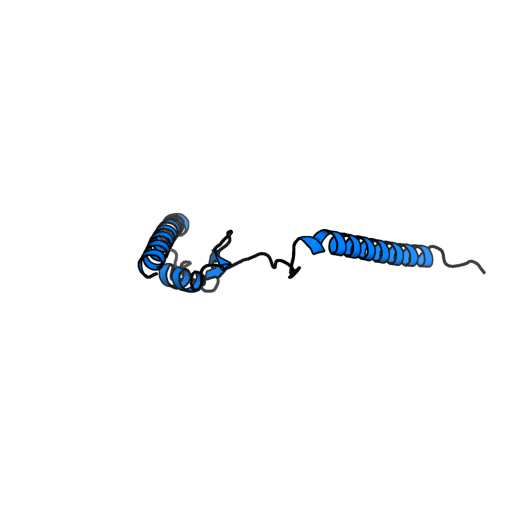 1 105 ? 41.210 26.980 -16.797 1.00 56.91 105 ASN A O 1
ATOM 850 N N . ILE A 1 106 ? 39.754 26.093 -15.336 1.00 59.00 106 ILE A N 1
ATOM 851 C CA . ILE A 1 106 ? 39.629 27.299 -14.501 1.00 59.00 106 ILE A CA 1
ATOM 852 C C . ILE A 1 106 ? 40.889 27.506 -13.645 1.00 59.00 106 ILE A C 1
ATOM 854 O O . ILE A 1 106 ? 41.362 28.632 -13.521 1.00 59.00 106 ILE A O 1
ATOM 858 N N . PHE A 1 107 ? 41.478 26.434 -13.102 1.00 58.50 107 PHE A N 1
ATOM 859 C CA . PHE A 1 107 ? 42.717 26.516 -12.311 1.00 58.50 107 PHE A CA 1
ATOM 860 C C . PHE A 1 107 ? 44.015 26.466 -13.144 1.00 58.50 107 PHE A C 1
ATOM 862 O O . PHE A 1 107 ? 45.083 26.776 -12.621 1.00 58.50 107 PHE A O 1
ATOM 869 N N . GLY A 1 108 ? 43.945 26.088 -14.424 1.00 58.97 108 GLY A N 1
ATOM 870 C CA . GLY A 1 108 ? 45.099 25.846 -15.305 1.00 58.97 108 GLY A CA 1
ATOM 871 C C . GLY A 1 108 ? 45.216 26.779 -16.516 1.00 58.97 108 GLY A C 1
ATOM 872 O O . GLY A 1 108 ? 45.974 26.485 -17.442 1.00 58.97 108 GLY A O 1
ATOM 873 N N . GLY A 1 109 ? 44.480 27.893 -16.542 1.00 50.25 109 GLY A N 1
ATOM 874 C CA . GLY A 1 109 ? 44.465 28.857 -17.646 1.00 50.25 109 GLY A CA 1
ATOM 875 C C . GLY A 1 109 ? 45.754 29.674 -17.806 1.00 50.25 109 GLY A C 1
ATOM 876 O O . GLY A 1 109 ? 45.846 30.798 -17.328 1.00 50.25 109 GLY A O 1
ATOM 877 N N . THR A 1 110 ? 46.718 29.090 -18.524 1.00 45.56 110 THR A N 1
ATOM 878 C CA . THR A 1 110 ? 47.638 29.700 -19.510 1.00 45.56 110 THR A CA 1
ATOM 879 C C . THR A 1 110 ? 48.317 31.035 -19.168 1.00 45.56 110 THR A C 1
ATOM 881 O O . THR A 1 110 ? 47.791 32.110 -19.454 1.00 45.56 110 THR A O 1
ATOM 884 N N . LYS A 1 111 ? 49.582 30.955 -18.725 1.00 42.78 111 LYS A N 1
ATOM 885 C CA . LYS A 1 111 ? 50.567 32.026 -18.941 1.00 42.78 111 LYS A CA 1
ATOM 886 C C . LYS A 1 111 ? 50.863 32.139 -20.444 1.00 42.78 111 LYS A C 1
ATOM 888 O O . LYS A 1 111 ? 51.440 31.216 -21.018 1.00 42.78 111 LYS A O 1
ATOM 893 N N . LYS A 1 112 ? 50.447 33.246 -21.059 1.00 39.81 112 LYS A N 1
ATOM 894 C CA . LYS A 1 112 ? 51.247 33.904 -22.099 1.00 39.81 112 LYS A CA 1
ATOM 895 C C . LYS A 1 112 ? 52.230 34.839 -21.410 1.00 39.81 112 LYS A C 1
ATOM 897 O O . LYS A 1 112 ? 51.833 35.404 -20.365 1.00 39.81 112 LYS A O 1
#

Foldseek 3Di:
DVVVVVVVLVVLLVVLVVVVVVCCVPVPPDPPQQDPVDAAEDEDDCCVVDPCSQVSSCVSSNGNYHYDDPPPPPPVDPVCVVVVVVVVVVVVVVVVVVVVVVVCCVVPPDDD

Radius of gyration: 25.17 Å; chains: 1; bounding box: 68×51×42 Å